Protein AF-A0A1E7DUB6-F1 (afdb_monomer_lite)

Radius of gyration: 15.06 Å; chains: 1; bounding box: 40×32×48 Å

Structure (mmCIF, N/CA/C/O backbone):
data_AF-A0A1E7DUB6-F1
#
_entry.id   AF-A0A1E7DUB6-F1
#
loop_
_atom_site.group_PDB
_atom_site.id
_atom_site.type_symbol
_atom_site.label_atom_id
_atom_site.label_alt_id
_atom_site.label_comp_id
_atom_site.label_asym_id
_atom_site.label_entity_id
_atom_site.label_seq_id
_atom_site.pdbx_PDB_ins_code
_atom_site.Cartn_x
_atom_site.Cartn_y
_atom_site.Cartn_z
_atom_site.occupancy
_atom_site.B_iso_or_equiv
_atom_site.auth_seq_id
_atom_site.auth_comp_id
_atom_site.auth_asym_id
_atom_site.auth_atom_id
_atom_site.pdbx_PDB_model_num
ATOM 1 N N . MET A 1 1 ? -26.232 5.778 -30.583 1.00 44.09 1 MET A N 1
ATOM 2 C CA . MET A 1 1 ? -25.941 5.145 -29.283 1.00 44.09 1 MET A CA 1
ATOM 3 C C . MET A 1 1 ? -24.448 5.290 -29.052 1.00 44.09 1 MET A C 1
ATOM 5 O O . MET A 1 1 ? -23.678 4.567 -29.661 1.00 44.09 1 MET A O 1
ATOM 9 N N . LEU A 1 2 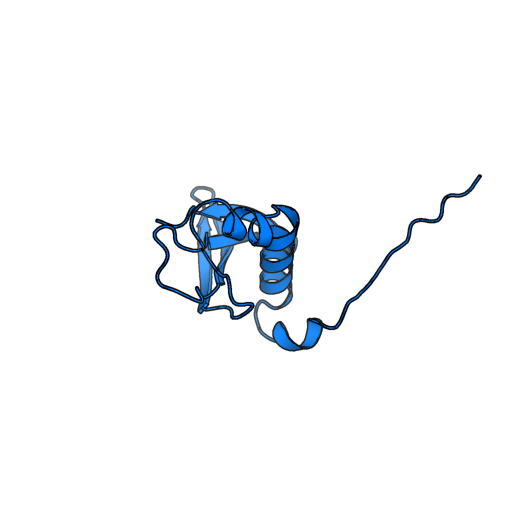? -24.037 6.306 -28.296 1.00 42.00 2 LEU A N 1
ATOM 10 C CA . LEU A 1 2 ? -22.649 6.473 -27.874 1.00 42.00 2 LEU A CA 1
ATOM 11 C C . LEU A 1 2 ? -22.712 6.895 -26.407 1.00 42.00 2 LEU A C 1
ATOM 13 O O . LEU A 1 2 ? -22.953 8.056 -26.091 1.00 42.00 2 LEU A O 1
ATOM 17 N N . PHE A 1 3 ? -22.649 5.899 -25.526 1.00 46.50 3 PHE A N 1
ATOM 18 C CA . PHE A 1 3 ? -22.567 6.097 -24.086 1.00 46.50 3 PHE A CA 1
ATOM 19 C C . PHE A 1 3 ? -21.133 6.543 -23.790 1.00 46.50 3 PHE A C 1
ATOM 21 O O . PHE A 1 3 ? -20.213 5.732 -23.738 1.00 46.50 3 PHE A O 1
ATOM 28 N N . MET A 1 4 ? -20.930 7.855 -23.700 1.00 45.81 4 MET A N 1
ATOM 29 C CA . MET A 1 4 ? -19.652 8.455 -23.334 1.00 45.81 4 MET A CA 1
ATOM 30 C C . MET A 1 4 ? -19.575 8.508 -21.803 1.00 45.81 4 MET A C 1
ATOM 32 O O . MET A 1 4 ? -19.833 9.540 -21.192 1.00 45.81 4 MET A O 1
ATOM 36 N N . CYS A 1 5 ? -19.277 7.369 -21.172 1.00 49.25 5 CYS A N 1
ATOM 37 C CA . CYS A 1 5 ? -18.871 7.327 -19.767 1.00 49.25 5 CYS A CA 1
ATOM 38 C C . CYS A 1 5 ? -17.380 7.662 -19.678 1.00 49.25 5 CYS A C 1
ATOM 40 O O . CYS A 1 5 ? -16.535 6.774 -19.692 1.00 49.25 5 CYS A O 1
ATOM 42 N N . LEU A 1 6 ? -17.060 8.951 -19.592 1.00 49.84 6 LEU A N 1
ATOM 43 C CA . LEU A 1 6 ? -15.778 9.414 -19.064 1.00 49.84 6 LEU A CA 1
ATOM 44 C C . LEU A 1 6 ? -16.067 10.281 -17.841 1.00 49.84 6 LEU A C 1
ATOM 46 O O . LEU A 1 6 ? -15.887 11.495 -17.848 1.00 49.84 6 LEU A O 1
ATOM 50 N N . THR A 1 7 ? -16.556 9.647 -16.776 1.00 49.09 7 THR A N 1
ATOM 51 C CA . THR A 1 7 ? -16.485 10.207 -15.425 1.00 49.09 7 THR A CA 1
ATOM 52 C C . THR A 1 7 ? -15.033 10.139 -14.963 1.00 49.09 7 THR A C 1
ATOM 54 O O . THR A 1 7 ? -14.653 9.277 -14.181 1.00 49.09 7 THR A O 1
ATOM 57 N N . GLY A 1 8 ? -14.196 11.032 -15.484 1.00 41.31 8 GLY A N 1
ATOM 58 C CA . GLY A 1 8 ? -12.891 11.325 -14.907 1.00 41.31 8 GLY A CA 1
ATOM 59 C C . GLY A 1 8 ? -13.048 12.405 -13.845 1.00 41.31 8 GLY A C 1
ATOM 60 O O . GLY A 1 8 ? -12.605 13.531 -14.051 1.00 41.31 8 GLY A O 1
ATOM 61 N N . CYS A 1 9 ? -13.728 12.101 -12.738 1.00 39.91 9 CYS A N 1
ATOM 62 C CA . CYS A 1 9 ? -13.664 12.941 -11.544 1.00 39.91 9 CYS A CA 1
ATOM 63 C C . CYS A 1 9 ? -12.250 12.825 -10.961 1.00 39.91 9 CYS A C 1
ATOM 65 O O . CYS A 1 9 ? -12.004 12.028 -10.063 1.00 39.91 9 CYS A O 1
ATOM 67 N N . ALA A 1 10 ? -11.311 13.615 -11.481 1.00 41.06 10 ALA A N 1
ATOM 68 C CA . ALA A 1 10 ? -10.025 13.856 -10.841 1.00 41.06 10 ALA A CA 1
ATOM 69 C C . ALA A 1 10 ? -10.257 14.754 -9.610 1.00 41.06 10 ALA A C 1
ATOM 71 O O . ALA A 1 10 ? -10.038 15.964 -9.637 1.00 41.06 10 ALA A O 1
ATOM 72 N N . ASN A 1 11 ? -10.802 14.165 -8.544 1.00 39.41 11 ASN A N 1
ATOM 73 C CA . ASN A 1 11 ? -11.032 14.838 -7.271 1.00 39.41 11 ASN A CA 1
ATOM 74 C C . ASN A 1 11 ? -9.693 15.055 -6.547 1.00 39.41 11 ASN A C 1
ATOM 76 O O . ASN A 1 11 ? -9.104 14.113 -6.028 1.00 39.41 11 ASN A O 1
ATOM 80 N N . SER A 1 12 ? -9.226 16.309 -6.556 1.00 45.59 12 SER A N 1
ATOM 81 C CA . SER A 1 12 ? -8.675 17.106 -5.435 1.00 45.59 12 SER A CA 1
ATOM 82 C C . SER A 1 12 ? -7.640 16.532 -4.445 1.00 45.59 12 SER A C 1
ATOM 84 O O . SER A 1 12 ? -7.281 17.236 -3.510 1.00 45.59 12 SER A O 1
ATOM 86 N N . ASN A 1 13 ? -7.116 15.322 -4.623 1.00 46.00 13 ASN A N 1
ATOM 87 C CA . ASN A 1 13 ? -6.261 14.641 -3.639 1.00 46.00 13 ASN A CA 1
ATOM 88 C C . ASN A 1 13 ? -4.770 14.591 -4.011 1.00 46.00 13 ASN A C 1
ATOM 90 O O . ASN A 1 13 ? -3.981 14.022 -3.260 1.00 46.00 13 ASN A O 1
ATOM 94 N N . GLN A 1 14 ? -4.393 15.173 -5.152 1.00 48.16 14 GLN A N 1
ATOM 95 C CA . GLN A 1 14 ? -3.058 15.042 -5.745 1.00 48.16 14 GLN A CA 1
ATOM 96 C C . GLN A 1 14 ? -1.946 15.662 -4.878 1.00 48.16 14 GLN A C 1
ATOM 98 O O . GLN A 1 14 ? -0.870 15.089 -4.783 1.00 48.16 14 GLN A O 1
ATOM 103 N N . ALA A 1 15 ? -2.237 16.753 -4.160 1.00 52.06 15 ALA A N 1
ATOM 104 C CA . ALA A 1 15 ? -1.248 17.465 -3.344 1.00 52.06 15 ALA A CA 1
ATOM 105 C C . ALA A 1 15 ? -0.753 16.692 -2.099 1.00 52.06 15 ALA A C 1
ATOM 107 O O . ALA A 1 15 ? 0.326 16.979 -1.591 1.00 52.06 15 ALA A O 1
ATOM 108 N N . GLU A 1 16 ? -1.520 15.719 -1.588 1.00 58.41 16 GLU A N 1
ATOM 109 C CA . GLU A 1 16 ? -1.140 14.915 -0.405 1.00 58.41 16 GLU A CA 1
ATOM 110 C C . GLU A 1 16 ? -0.189 13.759 -0.737 1.00 58.41 16 GLU A C 1
ATOM 112 O O . GLU A 1 16 ? 0.498 13.252 0.146 1.00 58.41 16 GLU A O 1
ATOM 117 N N . PHE A 1 17 ? -0.125 13.353 -2.005 1.00 68.88 17 PHE A N 1
ATOM 118 C CA . PHE A 1 17 ? 0.794 12.317 -2.473 1.00 68.88 17 PHE A CA 1
ATOM 119 C C . PHE A 1 17 ? 1.916 12.896 -3.343 1.00 68.88 17 PHE A C 1
ATOM 121 O O . PHE A 1 17 ? 2.606 12.151 -4.029 1.00 68.88 17 PHE A O 1
ATOM 128 N N . ASP A 1 18 ? 2.146 14.209 -3.306 1.00 62.59 18 ASP A N 1
ATOM 129 C CA . ASP A 1 18 ? 3.293 14.813 -3.981 1.00 62.59 18 ASP A CA 1
ATOM 130 C C . ASP A 1 18 ? 4.612 14.407 -3.287 1.00 62.59 18 ASP A C 1
ATOM 132 O O . ASP A 1 18 ? 4.726 14.414 -2.061 1.00 62.59 18 ASP A O 1
ATOM 136 N N . GLY A 1 19 ? 5.631 14.039 -4.075 1.00 69.75 19 GLY A N 1
ATOM 137 C CA . GLY A 1 19 ? 6.953 13.627 -3.582 1.00 69.75 19 GLY A CA 1
ATOM 138 C C . GLY A 1 19 ? 7.351 12.199 -3.967 1.00 69.75 19 GLY A C 1
ATOM 139 O O . GLY A 1 19 ? 6.833 11.619 -4.924 1.00 69.75 19 GLY A O 1
ATOM 140 N N . GLU A 1 20 ? 8.322 11.635 -3.245 1.00 76.06 20 GLU A N 1
ATOM 141 C CA . GLU A 1 20 ? 8.801 10.271 -3.490 1.00 76.06 20 GLU A CA 1
ATOM 142 C C . GLU A 1 20 ? 7.663 9.250 -3.299 1.00 76.06 20 GLU A C 1
ATOM 144 O O . GLU A 1 20 ? 6.879 9.345 -2.345 1.00 76.06 20 GLU A O 1
ATOM 149 N N . PHE A 1 21 ? 7.561 8.297 -4.231 1.00 80.44 21 PHE A N 1
ATOM 150 C CA . PHE A 1 21 ? 6.514 7.265 -4.294 1.00 80.44 21 PHE A CA 1
ATOM 151 C C . PHE A 1 21 ? 5.076 7.784 -4.409 1.00 80.44 21 PHE A C 1
ATOM 153 O O . PHE A 1 21 ? 4.129 7.092 -4.042 1.00 80.44 21 PHE A O 1
ATOM 160 N N . GLY A 1 22 ? 4.878 9.007 -4.905 1.00 82.94 22 GLY A N 1
ATOM 161 C CA . GLY A 1 22 ? 3.552 9.620 -4.952 1.00 82.94 22 GLY A CA 1
ATOM 162 C C . GLY A 1 22 ? 2.495 8.818 -5.711 1.00 82.94 22 GLY A C 1
ATOM 163 O O . GLY A 1 22 ? 1.357 8.684 -5.265 1.00 82.94 22 GLY A O 1
ATOM 164 N N . ARG A 1 23 ? 2.880 8.212 -6.839 1.00 84.50 23 ARG A N 1
ATOM 165 C CA . ARG A 1 23 ? 1.950 7.416 -7.654 1.00 84.50 23 ARG A CA 1
ATOM 166 C C . ARG A 1 23 ? 1.645 6.068 -7.014 1.00 84.50 23 ARG A C 1
ATOM 168 O O . ARG A 1 23 ? 0.537 5.573 -7.149 1.00 84.50 23 ARG A O 1
ATOM 175 N N . GLU A 1 24 ? 2.610 5.497 -6.308 1.00 86.19 24 GLU A N 1
ATOM 176 C CA . GLU A 1 24 ? 2.473 4.245 -5.578 1.00 86.19 24 GLU A CA 1
ATOM 177 C C . GLU A 1 24 ? 1.566 4.420 -4.362 1.00 86.19 24 GLU A C 1
ATOM 179 O O . GLU A 1 24 ? 0.650 3.629 -4.161 1.00 86.19 24 GLU A O 1
ATOM 184 N N . LYS A 1 25 ? 1.754 5.508 -3.606 1.00 85.19 25 LYS A N 1
ATOM 185 C CA . LYS A 1 25 ? 0.865 5.894 -2.503 1.00 85.19 25 LYS A CA 1
ATOM 186 C C . LYS A 1 25 ? -0.565 6.105 -2.994 1.00 85.19 25 LYS A C 1
ATOM 188 O O . LYS A 1 25 ? -1.499 5.623 -2.359 1.00 85.19 25 LYS A O 1
ATOM 193 N N . GLN A 1 26 ? -0.731 6.771 -4.139 1.00 85.19 26 GLN A N 1
ATOM 194 C CA . GLN A 1 26 ? -2.043 6.959 -4.750 1.00 85.19 26 GLN A CA 1
ATOM 195 C C . GLN A 1 26 ? -2.672 5.625 -5.178 1.00 85.19 26 GLN A C 1
ATOM 197 O O . GLN A 1 26 ? -3.805 5.358 -4.799 1.00 85.19 26 GLN A O 1
ATOM 202 N N . ALA A 1 27 ? -1.937 4.762 -5.885 1.00 85.81 27 ALA A N 1
ATOM 203 C CA . ALA A 1 27 ? -2.435 3.450 -6.306 1.00 85.81 27 ALA A CA 1
ATOM 204 C C . ALA A 1 27 ? -2.843 2.571 -5.111 1.00 85.81 27 ALA A C 1
ATOM 206 O O . ALA A 1 27 ? -3.880 1.909 -5.142 1.00 85.81 27 ALA A O 1
ATOM 207 N N . ALA A 1 28 ? -2.055 2.597 -4.034 1.00 85.44 28 ALA A N 1
ATOM 208 C CA . ALA A 1 28 ? -2.374 1.888 -2.804 1.00 85.44 28 ALA A CA 1
ATOM 209 C C . ALA A 1 28 ? -3.637 2.443 -2.124 1.00 85.44 28 ALA A C 1
ATOM 211 O O . ALA A 1 28 ? -4.489 1.672 -1.685 1.00 85.44 28 ALA A O 1
ATOM 212 N N . TRP A 1 29 ? -3.786 3.769 -2.071 1.00 85.38 29 TRP A N 1
ATOM 213 C CA . TRP A 1 29 ? -4.975 4.414 -1.515 1.00 85.38 29 TRP A CA 1
ATOM 214 C C . TRP A 1 29 ? -6.235 4.109 -2.331 1.00 85.38 29 TRP A C 1
ATOM 216 O O . TRP A 1 29 ? -7.268 3.768 -1.757 1.00 85.38 29 TRP A O 1
ATOM 226 N N . ASP A 1 30 ? -6.144 4.183 -3.659 1.00 85.56 30 ASP A N 1
ATOM 227 C CA . ASP A 1 30 ? -7.258 3.894 -4.563 1.00 85.56 30 ASP A CA 1
ATOM 228 C C . ASP A 1 30 ? -7.728 2.438 -4.390 1.00 85.56 30 ASP A C 1
ATOM 230 O O . ASP A 1 30 ? -8.925 2.188 -4.254 1.00 85.56 30 ASP A O 1
ATOM 234 N N . PHE A 1 31 ? -6.797 1.487 -4.246 1.00 85.44 31 PHE A N 1
ATOM 235 C CA . PHE A 1 31 ? -7.120 0.086 -3.957 1.00 85.44 31 PHE A CA 1
ATOM 236 C C . PHE A 1 31 ? -7.884 -0.099 -2.637 1.00 85.44 31 PHE A C 1
ATOM 238 O O . PHE A 1 31 ? -8.867 -0.842 -2.598 1.00 85.44 31 PHE A O 1
ATOM 245 N N . LEU A 1 32 ? -7.487 0.593 -1.561 1.00 80.19 32 LEU A N 1
ATOM 246 C CA . LEU A 1 32 ? -8.210 0.543 -0.282 1.00 80.19 32 LEU A CA 1
ATOM 247 C C . LEU A 1 32 ? -9.664 1.030 -0.419 1.00 80.19 32 LEU A C 1
ATOM 249 O O . LEU A 1 32 ? -10.563 0.466 0.211 1.00 80.19 32 LEU A O 1
ATOM 253 N N . GLN A 1 33 ? -9.902 2.051 -1.248 1.00 77.50 33 GLN A N 1
ATOM 254 C CA . GLN A 1 33 ? -11.249 2.561 -1.525 1.00 77.50 33 GLN A CA 1
ATOM 255 C C . GLN A 1 33 ? -12.065 1.583 -2.381 1.00 77.50 33 GLN A C 1
ATOM 257 O O . GLN A 1 33 ? -13.232 1.335 -2.087 1.00 77.50 33 GLN A O 1
ATOM 262 N N . GLU A 1 34 ? -11.460 0.993 -3.417 1.00 79.81 34 GLU A N 1
ATOM 263 C CA . GLU A 1 34 ? -12.128 0.050 -4.326 1.00 79.81 34 GLU A CA 1
ATOM 264 C C . GLU A 1 34 ? -12.543 -1.259 -3.651 1.00 79.81 34 GLU A C 1
ATOM 266 O O . GLU A 1 34 ? -13.601 -1.808 -3.963 1.00 79.81 34 GLU A O 1
ATOM 271 N N . GLN A 1 35 ? -11.737 -1.763 -2.712 1.00 72.00 35 GLN A N 1
ATOM 272 C CA . GLN A 1 35 ? -12.073 -2.968 -1.945 1.00 72.00 35 GLN A CA 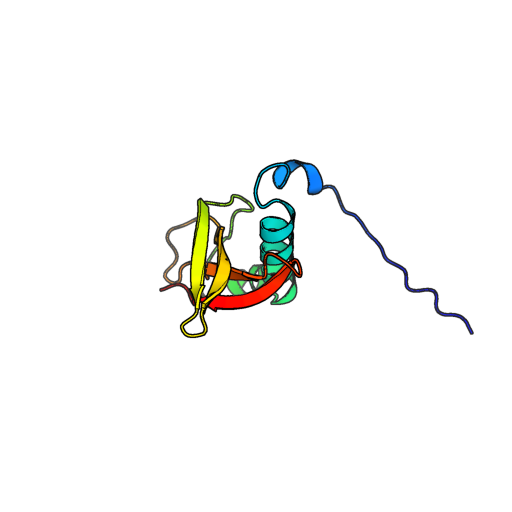1
ATOM 273 C C . GLN A 1 35 ? -13.206 -2.741 -0.934 1.00 72.00 35 GLN A C 1
ATOM 275 O O . GLN A 1 35 ? -13.573 -3.667 -0.201 1.00 72.00 35 GLN A O 1
ATOM 280 N N . ASP A 1 36 ? -13.760 -1.522 -0.883 1.00 65.06 36 ASP A N 1
ATOM 281 C CA . ASP A 1 36 ? -14.745 -1.093 0.103 1.00 65.06 36 ASP A CA 1
ATOM 282 C C . ASP A 1 36 ? -14.220 -1.332 1.527 1.00 65.06 36 ASP A C 1
ATOM 284 O O . ASP A 1 36 ? -14.987 -1.555 2.456 1.00 65.06 36 ASP A O 1
ATOM 288 N N . TRP A 1 37 ? -12.895 -1.351 1.723 1.00 63.78 37 TRP A N 1
ATOM 289 C CA . TRP A 1 37 ? -12.285 -1.577 3.035 1.00 63.78 37 TRP A CA 1
ATOM 290 C C . TRP A 1 37 ? -12.454 -0.372 3.942 1.00 63.78 37 TRP A C 1
ATOM 292 O O . TRP A 1 37 ? -12.527 -0.536 5.156 1.00 63.78 37 TRP A O 1
ATOM 302 N N . THR A 1 38 ? -12.646 0.809 3.363 1.00 52.22 38 THR A N 1
ATOM 303 C CA . THR A 1 38 ? -13.054 2.000 4.104 1.00 52.22 38 THR A CA 1
ATOM 304 C C . THR A 1 38 ? -14.473 1.895 4.670 1.00 52.22 38 THR A C 1
ATOM 306 O O . THR A 1 38 ? -14.724 2.455 5.731 1.00 52.22 38 THR A O 1
ATOM 309 N N . VAL A 1 39 ? -15.374 1.117 4.048 1.00 45.19 39 VAL A N 1
ATOM 310 C CA . VAL A 1 39 ? -16.781 0.942 4.481 1.00 45.19 39 VAL A CA 1
ATOM 311 C C . VAL A 1 39 ? -17.023 -0.404 5.188 1.00 45.19 39 VAL A C 1
ATOM 313 O O . VAL A 1 39 ? -17.808 -0.487 6.133 1.00 45.19 39 VAL A O 1
ATOM 316 N N . ARG A 1 40 ? -16.322 -1.486 4.823 1.00 40.19 40 ARG A N 1
ATOM 317 C CA . ARG A 1 40 ? -16.333 -2.766 5.561 1.00 40.19 40 ARG A CA 1
ATOM 318 C C . ARG A 1 40 ? -15.690 -2.635 6.939 1.00 40.19 40 ARG A C 1
ATOM 320 O O . ARG A 1 40 ? -16.170 -3.287 7.869 1.00 40.19 40 ARG A O 1
ATOM 327 N N . ALA A 1 41 ? -14.713 -1.745 7.101 1.00 45.00 41 ALA A N 1
ATOM 328 C CA . ALA A 1 41 ? -14.220 -1.342 8.414 1.00 45.00 41 ALA A CA 1
ATOM 329 C C . ALA A 1 41 ? -15.306 -0.660 9.273 1.00 45.00 41 ALA A C 1
ATOM 331 O O . ALA A 1 41 ? -15.282 -0.781 10.496 1.00 45.00 41 ALA A O 1
ATOM 332 N N . GLU A 1 42 ? -16.334 -0.034 8.687 1.00 40.62 42 GLU A N 1
ATOM 333 C CA . GLU A 1 42 ? -17.451 0.522 9.468 1.00 40.62 42 GLU A CA 1
ATOM 334 C C . GLU A 1 42 ? -18.399 -0.559 10.029 1.00 40.62 42 GLU A C 1
ATOM 336 O O . GLU A 1 42 ? -19.179 -0.271 10.940 1.00 40.62 42 GLU A O 1
ATOM 341 N N . LYS A 1 43 ? -18.345 -1.812 9.536 1.00 38.81 43 LYS A N 1
ATOM 342 C CA . LYS A 1 43 ? -19.288 -2.880 9.935 1.00 38.81 43 LYS A CA 1
ATOM 343 C C . LYS A 1 43 ? -18.686 -4.154 10.534 1.00 38.81 43 LYS A C 1
ATOM 345 O O . LYS A 1 43 ? -19.421 -4.869 11.214 1.00 38.81 43 LYS A O 1
ATOM 350 N N . MET A 1 44 ? -17.397 -4.446 10.363 1.00 38.44 44 MET A N 1
ATOM 351 C CA . MET A 1 44 ? -16.704 -5.517 11.097 1.00 38.44 44 MET A CA 1
ATOM 352 C C . MET A 1 44 ? -15.317 -5.028 11.530 1.00 38.44 44 MET A C 1
ATOM 354 O O . MET A 1 44 ? -14.420 -4.971 10.705 1.00 38.44 44 MET A O 1
ATOM 358 N N . ALA A 1 45 ? -15.168 -4.704 12.822 1.00 39.34 45 ALA A N 1
ATOM 359 C CA . ALA A 1 45 ? -13.938 -4.231 13.480 1.00 39.34 45 ALA A CA 1
ATOM 360 C C . ALA A 1 45 ? -13.335 -2.943 12.873 1.00 39.34 45 ALA A C 1
ATOM 362 O O . ALA A 1 45 ? -12.683 -2.946 11.837 1.00 39.34 45 ALA A O 1
ATOM 363 N N . THR A 1 46 ? -13.569 -1.822 13.555 1.00 39.88 46 THR A N 1
ATOM 364 C CA . THR A 1 46 ? -13.312 -0.457 13.079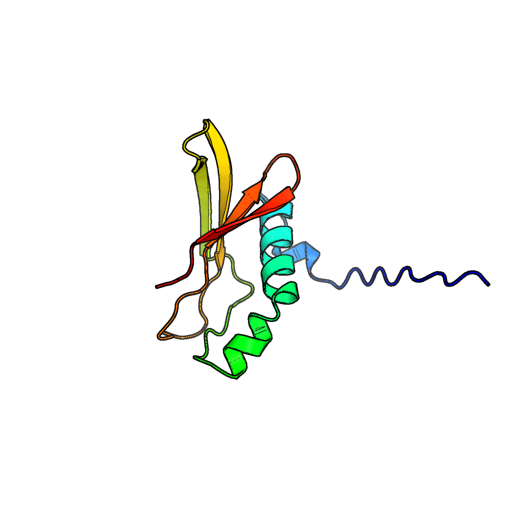 1.00 39.88 46 THR A CA 1
ATOM 365 C C . THR A 1 46 ? -11.829 -0.116 12.950 1.00 39.88 46 THR A C 1
ATOM 367 O O . THR A 1 46 ? -11.233 0.458 13.859 1.00 39.88 46 THR A O 1
ATOM 370 N N . VAL A 1 47 ? -11.259 -0.426 11.789 1.00 47.03 47 VAL A N 1
ATOM 371 C CA . VAL A 1 47 ? -9.990 0.125 11.306 1.00 47.03 47 VAL A CA 1
ATOM 372 C C . VAL A 1 47 ? -10.297 1.426 10.579 1.00 47.03 47 VAL A C 1
ATOM 374 O O . VAL A 1 47 ? -10.618 1.450 9.395 1.00 47.03 47 VAL A O 1
ATOM 377 N N . ASN A 1 48 ? -10.298 2.529 11.308 1.00 52.91 48 ASN A N 1
ATOM 378 C CA . ASN A 1 48 ? -10.423 3.825 10.666 1.00 52.91 48 ASN A CA 1
ATOM 379 C C . ASN A 1 48 ? -9.060 4.167 10.039 1.00 52.91 48 ASN A C 1
ATOM 381 O O . ASN A 1 48 ? -8.116 4.425 10.774 1.00 52.91 48 ASN A O 1
ATOM 385 N N . VAL A 1 49 ? -8.934 4.157 8.712 1.00 53.06 49 VAL A N 1
ATOM 386 C CA . VAL A 1 49 ? -7.654 4.428 8.032 1.00 53.06 49 VAL A CA 1
ATOM 387 C C . VAL A 1 49 ? -7.511 5.921 7.775 1.00 53.06 49 VAL A C 1
ATOM 389 O O . VAL A 1 49 ? -8.345 6.516 7.088 1.00 53.06 49 VAL A O 1
ATOM 392 N N . LYS A 1 50 ? -6.440 6.538 8.276 1.00 62.19 50 LYS A N 1
ATOM 393 C CA . LYS A 1 50 ? -6.090 7.897 7.859 1.00 62.19 50 LYS A CA 1
ATOM 394 C C . LYS A 1 50 ? -5.478 7.849 6.473 1.00 62.19 50 LYS A C 1
ATOM 396 O O . LYS A 1 50 ? -4.656 6.986 6.174 1.00 62.19 50 LYS A O 1
ATOM 401 N N . LYS A 1 51 ? -5.773 8.865 5.665 1.00 64.75 51 LYS A N 1
ATOM 402 C CA . LYS A 1 51 ? -5.019 9.185 4.444 1.00 64.75 51 LYS A CA 1
ATOM 403 C C . LYS A 1 51 ? -3.637 9.771 4.794 1.00 64.75 51 LYS A C 1
ATOM 405 O O . LYS A 1 51 ? -3.213 10.791 4.274 1.00 64.75 51 LYS A O 1
ATOM 410 N N . GLU A 1 52 ? -2.954 9.143 5.741 1.00 71.38 52 GLU A N 1
ATOM 411 C CA . GLU A 1 52 ? -1.623 9.483 6.216 1.00 71.38 52 GLU A CA 1
ATOM 412 C C . GLU A 1 52 ? -0.773 8.232 6.025 1.00 71.38 52 GLU A C 1
ATOM 414 O O . GLU A 1 52 ? -1.046 7.181 6.608 1.00 71.38 52 GLU A O 1
ATOM 419 N N . VAL A 1 53 ? 0.222 8.330 5.148 1.00 74.25 53 VAL A N 1
ATOM 420 C CA . VAL A 1 53 ? 1.162 7.235 4.920 1.00 74.25 53 VAL A CA 1
ATOM 421 C C . VAL A 1 53 ? 2.071 7.155 6.136 1.00 74.25 53 VAL A C 1
ATOM 423 O O . VAL A 1 53 ? 2.794 8.105 6.433 1.00 74.25 53 VAL A O 1
ATOM 426 N N . GLN A 1 54 ? 2.003 6.032 6.841 1.00 79.50 54 GLN A N 1
ATOM 427 C CA . GLN A 1 54 ? 2.822 5.772 8.015 1.00 79.50 54 GLN A CA 1
ATOM 428 C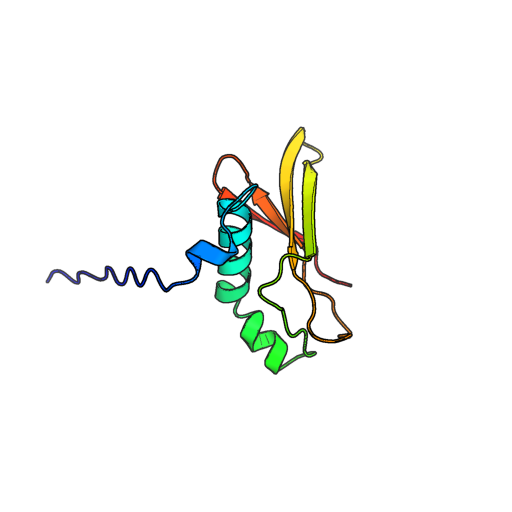 C . GLN A 1 54 ? 4.242 5.390 7.610 1.00 79.50 54 GLN A C 1
ATOM 430 O O . GLN A 1 54 ? 5.196 5.852 8.231 1.00 79.50 54 GLN A O 1
ATOM 435 N N . ASP A 1 55 ? 4.371 4.546 6.586 1.00 83.12 55 ASP A N 1
ATOM 436 C CA . ASP A 1 55 ? 5.663 4.049 6.134 1.00 83.12 55 ASP A CA 1
ATOM 437 C C . ASP A 1 55 ? 5.642 3.648 4.656 1.00 83.12 55 ASP A C 1
ATOM 439 O O . ASP A 1 55 ? 4.590 3.300 4.103 1.00 83.12 55 ASP A O 1
ATOM 443 N N . VAL A 1 56 ? 6.815 3.720 4.024 1.00 84.88 56 VAL A N 1
ATOM 444 C CA . VAL A 1 56 ? 7.052 3.252 2.656 1.00 84.88 56 VAL A CA 1
ATOM 445 C C . VAL A 1 56 ? 8.408 2.571 2.583 1.00 84.88 56 VAL A C 1
ATOM 447 O O . VAL A 1 56 ? 9.434 3.205 2.827 1.00 84.88 56 VAL A O 1
ATOM 450 N N . GLU A 1 57 ? 8.425 1.308 2.167 1.00 89.81 57 GLU A N 1
ATOM 451 C CA . GLU A 1 57 ? 9.658 0.526 2.076 1.00 89.81 57 GLU A CA 1
ATOM 452 C C . GLU A 1 57 ? 9.774 -0.261 0.766 1.00 89.81 57 GLU A C 1
ATOM 454 O O . GLU A 1 57 ? 8.786 -0.650 0.140 1.00 89.81 57 GLU A O 1
ATOM 459 N N . TRP A 1 58 ? 11.016 -0.519 0.356 1.00 89.81 58 TRP A N 1
ATOM 460 C CA . TRP A 1 58 ? 11.313 -1.444 -0.732 1.00 89.81 58 TRP A CA 1
ATOM 461 C C . TRP A 1 58 ? 11.313 -2.876 -0.213 1.00 89.81 58 TRP A C 1
ATOM 463 O O . TRP A 1 58 ? 12.109 -3.236 0.652 1.00 89.81 58 TRP A O 1
ATOM 473 N N . VAL A 1 59 ? 10.483 -3.719 -0.813 1.00 89.00 59 VAL A N 1
ATOM 474 C CA . VAL A 1 59 ? 10.389 -5.143 -0.491 1.00 89.00 59 VAL A CA 1
ATOM 475 C C . VAL A 1 59 ? 10.722 -5.983 -1.708 1.00 89.00 59 VAL A C 1
ATOM 477 O O . VAL A 1 59 ? 10.268 -5.731 -2.823 1.00 89.00 59 VAL A O 1
ATOM 480 N N . ARG A 1 60 ? 11.527 -7.022 -1.489 1.00 86.12 60 ARG A N 1
ATOM 481 C CA . ARG A 1 60 ? 11.948 -7.940 -2.543 1.00 86.12 60 ARG A CA 1
ATOM 482 C C . ARG A 1 60 ? 11.175 -9.246 -2.442 1.00 86.12 60 ARG A C 1
ATOM 484 O O . ARG A 1 60 ? 11.236 -9.948 -1.437 1.00 86.12 60 ARG A O 1
ATOM 491 N N . SER A 1 61 ? 10.488 -9.594 -3.520 1.00 79.19 61 SER A N 1
ATOM 492 C CA . SER A 1 61 ? 9.861 -10.897 -3.699 1.00 79.19 61 SER A CA 1
ATOM 493 C C . SER A 1 61 ? 10.917 -11.998 -3.853 1.00 79.19 61 SER A C 1
ATOM 495 O O . SER A 1 61 ? 12.028 -11.760 -4.339 1.00 79.19 61 SER A O 1
ATOM 497 N N . SER A 1 62 ? 10.550 -13.239 -3.527 1.00 76.25 62 SER A N 1
ATOM 498 C CA . SER A 1 62 ? 11.395 -14.432 -3.703 1.00 76.25 62 SER A CA 1
ATOM 499 C C . SER A 1 62 ? 11.905 -14.607 -5.140 1.00 76.25 62 SER A C 1
ATOM 501 O O . SER A 1 62 ? 12.993 -15.138 -5.352 1.00 76.25 62 SER A O 1
ATOM 503 N N . ASN A 1 63 ? 11.171 -14.080 -6.123 1.00 79.25 63 ASN A N 1
ATOM 504 C CA . ASN A 1 63 ? 11.544 -14.088 -7.538 1.00 79.25 63 ASN A CA 1
ATOM 505 C C . ASN A 1 63 ? 12.459 -12.916 -7.948 1.00 79.25 63 ASN A C 1
ATOM 507 O O . ASN A 1 63 ? 12.590 -12.632 -9.134 1.00 79.25 63 ASN A O 1
ATOM 511 N N . SER A 1 64 ? 13.079 -12.209 -6.995 1.00 81.06 64 SER A N 1
ATOM 512 C CA . SER A 1 64 ? 13.897 -11.004 -7.233 1.00 81.06 64 SER A CA 1
ATOM 513 C C . SER A 1 64 ? 13.162 -9.809 -7.846 1.00 81.06 64 SER A C 1
ATOM 515 O O . SER A 1 64 ? 13.814 -8.876 -8.303 1.00 81.06 64 SER A O 1
ATOM 517 N N . LYS A 1 65 ? 11.827 -9.809 -7.827 1.00 85.12 65 LYS A N 1
ATOM 518 C CA . LYS A 1 65 ? 11.028 -8.635 -8.185 1.00 85.12 65 LYS A CA 1
ATOM 519 C C . LYS A 1 65 ? 10.975 -7.674 -6.997 1.00 85.12 65 LYS A C 1
ATOM 521 O O . LYS A 1 65 ? 10.787 -8.130 -5.871 1.00 85.12 65 LYS A O 1
ATOM 526 N N . GLU A 1 66 ? 11.150 -6.385 -7.247 1.00 88.50 66 GLU A N 1
ATOM 527 C CA . GLU A 1 66 ? 11.099 -5.339 -6.223 1.00 88.50 66 GLU A CA 1
ATOM 528 C C . GLU A 1 66 ? 9.737 -4.646 -6.248 1.00 88.50 66 GLU A C 1
ATOM 530 O O . GLU A 1 66 ? 9.194 -4.357 -7.316 1.00 88.50 66 GLU A O 1
ATOM 535 N N . TRP A 1 67 ? 9.180 -4.415 -5.064 1.00 91.06 67 TRP A N 1
ATOM 536 C CA . TRP A 1 67 ? 7.894 -3.769 -4.839 1.00 91.06 67 TRP A CA 1
ATOM 537 C C . TRP A 1 67 ? 8.052 -2.643 -3.826 1.00 91.06 67 TRP A C 1
ATOM 539 O O . TRP A 1 67 ? 8.969 -2.655 -3.005 1.00 91.06 67 TRP A O 1
ATOM 549 N N . VAL A 1 68 ? 7.120 -1.701 -3.866 1.00 90.19 68 VAL A N 1
ATOM 550 C CA . VAL A 1 68 ? 6.968 -0.659 -2.855 1.00 90.19 68 VAL A CA 1
ATOM 551 C C . VAL A 1 68 ? 5.840 -1.086 -1.925 1.00 90.19 68 VAL A C 1
ATOM 553 O O . VAL A 1 68 ? 4.698 -1.220 -2.362 1.00 90.19 68 VAL A O 1
ATOM 556 N N . ALA A 1 69 ? 6.162 -1.338 -0.662 1.00 90.81 69 ALA A N 1
ATOM 557 C CA . ALA A 1 69 ? 5.176 -1.533 0.390 1.00 90.81 69 ALA A CA 1
ATOM 558 C C . ALA A 1 69 ? 4.736 -0.170 0.925 1.00 90.81 69 ALA A C 1
ATOM 560 O O . ALA A 1 69 ? 5.575 0.670 1.244 1.00 90.81 69 ALA A O 1
ATOM 561 N N . VAL A 1 70 ? 3.426 0.045 1.009 1.00 87.19 70 VAL A N 1
ATOM 562 C CA . VAL A 1 70 ? 2.818 1.271 1.529 1.00 87.19 70 VAL A CA 1
ATOM 563 C C . VAL A 1 70 ? 1.938 0.916 2.719 1.00 87.19 70 VAL A C 1
ATOM 565 O O . VAL A 1 70 ? 0.971 0.162 2.584 1.00 87.19 70 VAL A O 1
ATOM 568 N N . SER A 1 71 ? 2.266 1.498 3.868 1.00 86.62 71 SER A N 1
ATOM 569 C CA . SER A 1 71 ? 1.523 1.354 5.119 1.00 86.62 71 SER A CA 1
ATOM 570 C C . SER A 1 71 ? 0.789 2.653 5.423 1.00 86.62 71 SER A C 1
ATOM 572 O O . SER A 1 71 ? 1.375 3.736 5.351 1.00 86.62 71 SER A O 1
ATOM 574 N N . PHE A 1 72 ? -0.488 2.565 5.786 1.00 83.69 72 PHE A N 1
ATOM 575 C CA . PHE A 1 72 ? -1.284 3.727 6.185 1.00 83.69 72 PHE A CA 1
ATOM 576 C C . PHE A 1 72 ? -1.538 3.709 7.685 1.00 83.69 72 PHE A C 1
ATOM 578 O O . PHE A 1 72 ? -1.677 2.649 8.290 1.00 83.69 72 PHE A O 1
ATOM 585 N N . ALA A 1 73 ? -1.593 4.895 8.280 1.00 73.62 73 ALA A N 1
ATOM 586 C CA . ALA A 1 73 ? -1.828 5.032 9.703 1.00 73.62 73 ALA A CA 1
ATOM 587 C C . ALA A 1 73 ? -3.274 4.679 10.080 1.00 73.62 73 ALA A C 1
ATOM 589 O O . ALA A 1 73 ? -4.239 5.079 9.422 1.00 73.62 73 ALA A O 1
ATOM 590 N N . ASP A 1 74 ? -3.404 4.013 11.220 1.00 69.12 74 ASP A N 1
ATOM 591 C CA . ASP A 1 74 ? -4.668 3.763 11.900 1.00 69.12 74 ASP A CA 1
ATOM 592 C C . ASP A 1 74 ? -5.131 4.980 12.721 1.00 69.12 74 ASP A C 1
ATOM 594 O O . ASP A 1 74 ? -4.352 5.613 13.436 1.00 69.12 74 ASP A O 1
ATOM 598 N N . GLU A 1 75 ? -6.422 5.319 12.686 1.00 61.47 75 GLU A N 1
ATOM 599 C CA . GLU A 1 75 ? -7.000 6.368 13.538 1.00 61.47 75 GLU A CA 1
ATOM 600 C C . GLU A 1 75 ? -7.179 5.909 14.987 1.00 61.47 75 GLU A C 1
ATOM 602 O O . GLU A 1 75 ? -7.261 6.754 15.883 1.00 61.47 75 GLU A O 1
ATOM 607 N N . LYS A 1 76 ? -7.294 4.597 15.236 1.00 57.62 76 LYS A N 1
ATOM 608 C CA . LYS A 1 76 ? -7.547 4.019 16.565 1.00 57.62 76 LYS A CA 1
ATOM 609 C C . LYS A 1 76 ? -6.843 2.670 16.709 1.00 57.62 76 LYS A C 1
ATOM 611 O O . LYS A 1 76 ? -6.682 1.985 15.708 1.00 57.62 76 LYS A O 1
ATOM 616 N N . PRO A 1 77 ? -6.496 2.244 17.939 1.00 54.38 77 PRO A N 1
ATOM 617 C CA . PRO A 1 77 ? -6.078 0.869 18.189 1.00 54.38 77 PRO A CA 1
ATOM 618 C C . PRO A 1 77 ? -7.255 -0.063 17.872 1.00 54.38 77 PRO A C 1
ATOM 620 O O . PRO A 1 77 ? -8.172 -0.225 18.680 1.00 54.38 77 PRO A O 1
ATOM 623 N N . SER A 1 78 ? -7.270 -0.594 16.655 1.00 55.81 78 SER A N 1
ATOM 624 C CA . SER A 1 78 ? -8.222 -1.603 16.214 1.00 55.81 78 SER A CA 1
ATOM 625 C C . SER A 1 78 ? -7.675 -2.995 16.530 1.00 55.81 78 SER A C 1
ATOM 627 O O . SER A 1 78 ? -6.485 -3.175 16.773 1.00 55.81 78 SER A O 1
ATOM 629 N N . VAL A 1 79 ? -8.567 -3.985 16.559 1.00 56.44 79 VAL A N 1
ATOM 630 C CA . VAL A 1 79 ? -8.214 -5.405 16.746 1.00 56.44 79 VAL A CA 1
ATOM 631 C C . VAL A 1 79 ? -7.573 -5.988 15.479 1.00 56.44 79 VAL A C 1
ATOM 633 O O . VAL A 1 79 ? -7.049 -7.089 15.526 1.00 56.44 79 VAL A O 1
ATOM 636 N N . ILE A 1 80 ? -7.660 -5.267 14.361 1.00 62.66 80 ILE A N 1
ATOM 637 C CA . ILE A 1 80 ? -7.092 -5.631 13.065 1.00 62.66 80 ILE A CA 1
ATOM 638 C C . ILE A 1 80 ? -6.376 -4.380 12.560 1.00 62.66 80 ILE A C 1
ATOM 640 O O . ILE A 1 80 ? -6.983 -3.313 12.552 1.00 62.66 80 ILE A O 1
ATOM 644 N N . SER A 1 81 ? -5.108 -4.477 12.188 1.00 67.19 81 SER A N 1
ATOM 645 C CA . SER A 1 81 ? -4.359 -3.357 11.603 1.00 67.19 81 SER A CA 1
ATOM 646 C C . SER A 1 81 ? -4.675 -3.146 10.116 1.00 67.19 81 SER A C 1
ATOM 648 O O . SER A 1 81 ? -5.223 -4.022 9.434 1.00 67.19 81 SER A O 1
ATOM 650 N N . VAL A 1 82 ? -4.339 -1.965 9.590 1.00 77.25 82 VAL A N 1
ATOM 651 C CA . VAL A 1 82 ? -4.420 -1.701 8.144 1.00 77.25 82 VAL A CA 1
ATOM 652 C C . VAL A 1 82 ? -3.471 -2.626 7.388 1.00 77.25 82 VAL A C 1
ATOM 654 O O . VAL A 1 82 ? -2.292 -2.707 7.735 1.00 77.25 82 VAL A O 1
ATOM 657 N N . PRO A 1 83 ? -3.941 -3.304 6.329 1.00 83.81 83 PRO A N 1
ATOM 658 C CA . PRO A 1 83 ? -3.064 -4.110 5.498 1.00 83.81 83 PRO A CA 1
ATOM 659 C C . PRO A 1 83 ? -2.004 -3.254 4.805 1.00 83.81 83 PRO A C 1
ATOM 661 O O . PRO A 1 83 ? -2.288 -2.173 4.287 1.00 83.81 83 PRO A O 1
ATOM 664 N N . VAL A 1 84 ? -0.791 -3.792 4.723 1.00 87.69 84 VAL A N 1
ATOM 665 C CA . VAL A 1 84 ? 0.294 -3.193 3.942 1.00 87.69 84 VAL A CA 1
ATOM 666 C C . VAL A 1 84 ? 0.053 -3.498 2.469 1.00 87.69 84 VAL A C 1
ATOM 668 O O . VAL A 1 84 ? -0.103 -4.662 2.090 1.00 87.69 84 VAL A O 1
ATOM 671 N N . ILE A 1 85 ? 0.022 -2.471 1.624 1.00 90.69 85 ILE A N 1
ATOM 672 C CA . ILE A 1 85 ? -0.266 -2.625 0.195 1.00 90.69 85 ILE A CA 1
ATOM 673 C C . ILE A 1 85 ? 1.035 -2.711 -0.596 1.00 90.69 85 ILE A C 1
ATOM 675 O O . ILE A 1 85 ? 1.923 -1.882 -0.427 1.00 90.69 85 ILE A O 1
ATOM 679 N N . LEU A 1 86 ? 1.144 -3.708 -1.475 1.00 91.62 86 LEU A N 1
ATOM 680 C CA . LEU A 1 86 ? 2.318 -3.937 -2.313 1.00 91.62 86 LEU A CA 1
ATOM 681 C C . LEU A 1 86 ? 2.062 -3.397 -3.717 1.00 91.62 86 LEU A C 1
ATOM 683 O O . LEU A 1 86 ? 1.135 -3.837 -4.401 1.00 91.62 86 LEU A O 1
ATOM 687 N N . VAL A 1 87 ? 2.915 -2.479 -4.160 1.00 90.81 87 VAL A N 1
ATOM 688 C CA . VAL A 1 87 ? 2.792 -1.795 -5.447 1.00 90.81 87 VAL A CA 1
ATOM 689 C C . VAL A 1 87 ? 3.992 -2.110 -6.331 1.00 90.81 87 VAL A C 1
ATOM 691 O O . VAL A 1 87 ? 5.142 -2.046 -5.897 1.00 90.81 87 VAL A O 1
ATOM 694 N N . ASP A 1 88 ? 3.729 -2.433 -7.594 1.00 91.25 88 ASP A N 1
ATOM 695 C CA . ASP A 1 88 ? 4.751 -2.491 -8.632 1.00 91.25 88 ASP A CA 1
ATOM 696 C C . ASP A 1 88 ? 5.210 -1.063 -8.981 1.00 91.25 88 ASP A C 1
ATOM 698 O O . ASP A 1 88 ? 4.404 -0.264 -9.464 1.00 91.25 88 ASP A O 1
ATOM 702 N N . PRO A 1 89 ? 6.482 -0.703 -8.764 1.00 87.06 89 PRO A N 1
ATOM 703 C CA . PRO A 1 89 ? 6.966 0.648 -9.021 1.00 87.06 89 PRO A CA 1
ATOM 704 C C . PRO A 1 89 ? 7.162 0.944 -10.510 1.00 87.06 89 PRO A C 1
ATOM 706 O O . PRO A 1 89 ? 7.267 2.110 -10.876 1.00 87.06 89 PRO A O 1
ATOM 709 N N . GLU A 1 90 ? 7.219 -0.043 -11.399 1.00 87.44 90 GLU A N 1
ATOM 710 C CA . GLU A 1 90 ? 7.302 0.216 -12.838 1.00 87.44 90 GLU A CA 1
ATOM 711 C C . GLU A 1 90 ? 5.908 0.496 -13.405 1.00 87.44 90 GLU A C 1
ATOM 713 O O . GLU A 1 90 ? 5.710 1.479 -14.120 1.00 87.44 90 GLU A O 1
ATOM 718 N N . MET A 1 91 ? 4.932 -0.337 -13.034 1.00 89.12 91 MET A N 1
ATOM 719 C CA . MET A 1 91 ? 3.563 -0.271 -13.560 1.00 89.12 91 MET A CA 1
ATOM 720 C C . MET A 1 91 ? 2.643 0.654 -12.754 1.00 89.12 91 MET A C 1
ATOM 722 O O . MET A 1 91 ? 1.635 1.117 -13.279 1.00 89.12 91 MET A O 1
ATOM 726 N N . LYS A 1 92 ? 3.007 0.971 -11.505 1.00 85.94 92 LYS A N 1
ATOM 727 C CA . LYS A 1 92 ? 2.160 1.662 -10.513 1.00 85.94 92 LYS A CA 1
ATOM 728 C C . LYS A 1 92 ? 0.847 0.919 -10.246 1.00 85.94 92 LYS A C 1
ATOM 730 O O . LYS A 1 92 ? -0.190 1.538 -10.033 1.00 85.94 92 LYS A O 1
ATOM 735 N N . GLU A 1 93 ? 0.907 -0.409 -10.259 1.00 88.00 93 GLU A N 1
ATOM 736 C CA . GLU A 1 93 ? -0.243 -1.289 -10.046 1.00 88.00 93 GLU A CA 1
ATOM 737 C C . GLU A 1 93 ? -0.100 -2.053 -8.730 1.00 88.00 93 GLU A C 1
ATOM 739 O O . GLU A 1 93 ? 1.000 -2.461 -8.348 1.00 88.00 93 GLU A O 1
ATOM 744 N N . VAL A 1 94 ? -1.217 -2.269 -8.034 1.00 89.56 94 VAL A N 1
ATOM 745 C CA . VAL A 1 94 ? -1.235 -3.099 -6.825 1.00 89.56 94 VAL A CA 1
ATOM 746 C C . VAL A 1 94 ? -1.061 -4.564 -7.215 1.00 89.56 94 VAL A C 1
ATOM 748 O O . VAL A 1 94 ? -1.855 -5.121 -7.969 1.00 89.56 94 VAL A O 1
ATOM 751 N N . VAL A 1 95 ? -0.020 -5.198 -6.677 1.00 90.31 95 VAL A N 1
ATOM 752 C CA . VAL A 1 95 ? 0.326 -6.606 -6.946 1.00 90.31 95 VAL A CA 1
ATOM 753 C C . VAL A 1 95 ? -0.065 -7.544 -5.807 1.00 90.31 95 VAL A C 1
ATOM 755 O O . VAL A 1 95 ? -0.029 -8.764 -5.970 1.00 90.31 95 VAL A O 1
ATOM 758 N N . GLY A 1 96 ? -0.442 -6.991 -4.655 1.00 88.44 96 GLY A N 1
ATOM 759 C CA . GLY A 1 96 ? -0.906 -7.752 -3.504 1.00 88.44 96 GLY A CA 1
ATOM 760 C C . GLY A 1 96 ? -1.021 -6.899 -2.246 1.00 88.44 96 GLY A C 1
ATOM 761 O O . GLY A 1 96 ? -0.823 -5.686 -2.273 1.00 88.44 96 GLY A O 1
ATOM 762 N N . TYR A 1 97 ? -1.325 -7.555 -1.131 1.00 88.88 97 TYR A N 1
ATOM 763 C CA . TYR A 1 97 ? -1.343 -6.940 0.190 1.00 88.88 97 TYR A CA 1
ATOM 764 C C . TYR A 1 97 ? -0.936 -7.958 1.257 1.00 88.88 97 TYR A C 1
ATOM 766 O O . TYR A 1 97 ? -1.116 -9.166 1.082 1.00 88.88 97 TYR A O 1
ATOM 774 N N . ILE A 1 98 ? -0.398 -7.459 2.364 1.00 86.19 98 ILE A N 1
ATOM 775 C CA . ILE A 1 98 ? -0.130 -8.229 3.577 1.00 86.19 98 ILE A CA 1
ATOM 776 C C . ILE A 1 98 ? -1.256 -7.886 4.559 1.00 86.19 98 ILE A C 1
ATOM 778 O O . ILE A 1 98 ? -1.413 -6.708 4.880 1.00 86.19 98 ILE A O 1
ATOM 782 N N . PRO A 1 99 ? -2.081 -8.858 4.994 1.00 80.31 99 PRO A N 1
ATOM 783 C CA . PRO A 1 99 ? -3.130 -8.606 5.977 1.00 80.31 99 PRO A CA 1
ATOM 784 C C . PRO A 1 99 ? -2.538 -8.015 7.256 1.00 80.31 99 PRO A C 1
ATOM 786 O O . PRO A 1 99 ? -1.496 -8.485 7.710 1.00 80.31 99 PRO A O 1
ATOM 789 N N . GLY A 1 100 ? -3.209 -7.020 7.830 1.00 70.00 100 GLY A N 1
ATOM 790 C CA . GLY A 1 100 ? -2.867 -6.545 9.162 1.00 70.00 100 GLY A CA 1
ATOM 791 C C . GLY A 1 100 ? -3.211 -7.590 10.226 1.00 70.00 100 GLY A C 1
ATOM 792 O O . GLY A 1 100 ? -4.226 -8.284 10.110 1.00 70.00 100 GLY A O 1
ATOM 793 N N . GLU A 1 101 ? -2.345 -7.715 11.231 1.00 59.91 101 GLU A N 1
ATOM 794 C CA . GLU A 1 101 ? -2.594 -8.48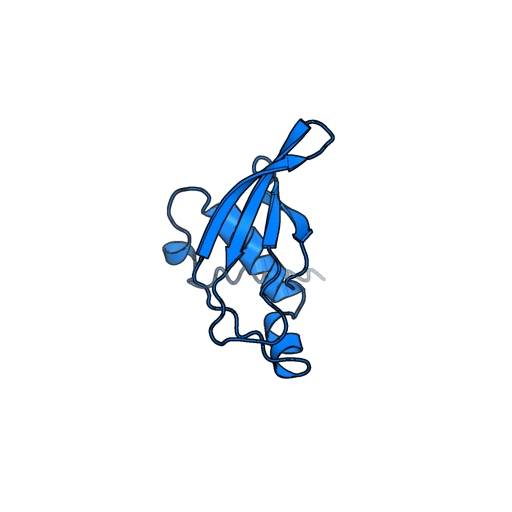5 12.459 1.00 59.91 101 GLU A CA 1
ATOM 795 C C . GLU A 1 101 ? -3.487 -7.724 13.442 1.00 59.91 101 GLU A C 1
ATOM 797 O O . GLU A 1 101 ? -3.458 -6.466 13.424 1.00 59.91 101 GLU A O 1
#

Organism: NCBI:txid1714016

Foldseek 3Di:
DDPPPPPPPPPDDQVLLPDPCSLLLVQQVVVCVVVCVCVVCVPPWNFNWDSAWPDWDWDADPVRQIWIWTATDTPDPIPWGDWTWT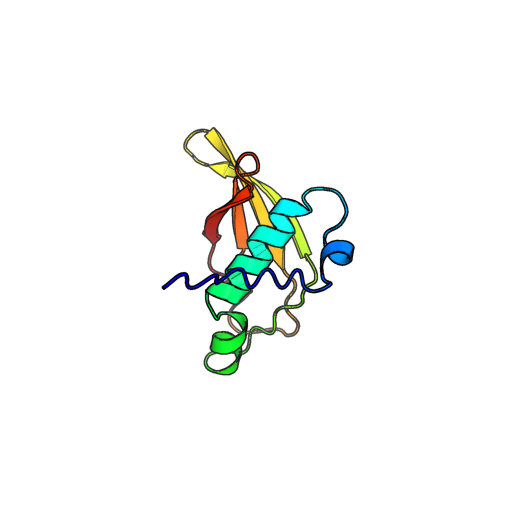ARPVVSHTPDTHTGD

Sequence (101 aa):
MLFMCLTGCANSNQAEFDGEFGREKQAAWDFLQEQDWTVRAEKMATVNVKKEVQDVEWVRSSNSKEWVAVSFADEKPSVISVPVILVDPEMKEVVGYIPGE

pLDDT: mean 70.05, std 17.87, range [38.44, 91.62]

Secondary structure (DSSP, 8-state):
-----------S-GGGG-STTHHHHHHHHHHHHHTTHHHHTTTSS---EEEEEEEEEEEE-TTS-EEEEEEEEESS--SSPPPEEEEETTTTEEEEEEPP-